Protein AF-A0A178DB53-F1 (afdb_monomer)

Secondary structure (DSSP, 8-state):
---GGGS--TTTTPEEEEEEEEEE---BSSTT-S-B--EEEEEEEEPPPHHHHHTT--S-EEEEEEEEETTTEEEEEEEEE-----S-EEEEEEEE---TTS-EEHHHHHHHHHHTTTT-EE--TT-STTHHHHHHHHHTTS--

Mean predicted aligned error: 8.33 Å

Radius of gyration: 15.75 Å; Cα contacts (8 Å, |Δi|>4): 254; chains: 1; bounding box: 42×30×44 Å

pLDDT: mean 76.21, std 12.87, range [36.12, 92.81]

Foldseek 3Di:
DDAPLLPDDPQQQFWFFKWKKFWFFPDAPDPPDPHTPTFIKIWRFTDDDPVCVVVVHTQWTFIWGWADDPDWWTATDTDIDGDDDDPRTPDMDMFGDQALVGTDGNNNVSVQCVVVVVRGGTDDPVGTNPPVVVSRVVRSPPND

Solvent-accessible surface area (backbone atoms only — not comparable to full-atom values): 8216 Å² total; per-residue (Å²): 131,90,53,78,59,75,52,91,55,95,60,31,80,40,46,27,44,30,39,34,41,34,36,32,60,67,46,47,76,44,95,92,47,96,53,58,54,64,44,47,37,37,32,36,29,28,46,50,46,84,66,29,55,77,71,76,40,55,67,21,25,44,34,43,37,70,44,76,51,73,86,41,37,34,47,53,41,66,46,80,41,78,66,72,88,70,84,66,47,75,45,71,50,79,39,63,35,45,43,84,85,69,62,27,30,44,39,58,54,52,50,50,38,56,76,69,45,62,56,71,45,64,53,50,97,85,63,50,72,55,66,65,55,56,5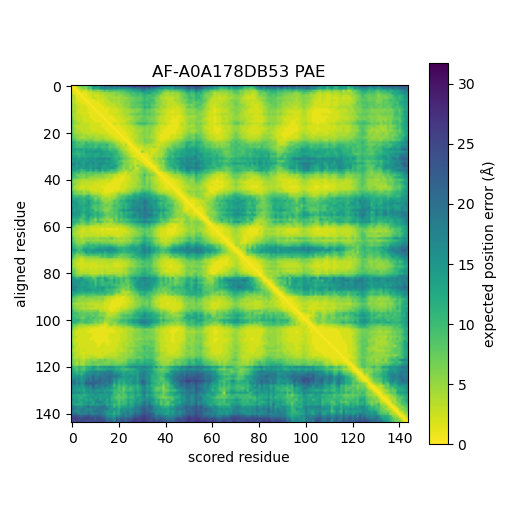5,60,56,47,52,57,64,72,63,121

InterPro domains:
  IPR056672 Domain of unknown function DUF7770 [PF24968] (19-136)

Organism: NCBI:txid856822

Sequence (144 aa):
MDLPAFKPASYDSWIVGTVRVVVHNLGPVKPGAHISYNHWTVSLLVAPTAQDAKEQRFSGSVRLDLRPEGPKNGTLHVDWFGYLLSQNAAKHFDFTAVNSDGQMTVRAVKDLLHAKKRHQYTMTINGGCQWWVYVLHYVSQTQA

Structure (mmCIF, N/CA/C/O backbone):
data_AF-A0A178DB53-F1
#
_entry.id   AF-A0A178DB53-F1
#
loop_
_atom_site.group_PDB
_atom_site.id
_atom_site.type_symbol
_atom_site.label_atom_id
_atom_site.label_alt_id
_atom_site.label_comp_id
_atom_site.label_asym_id
_atom_site.label_entity_id
_atom_site.label_seq_id
_atom_site.pdbx_PDB_ins_code
_atom_site.Cartn_x
_atom_site.Cartn_y
_atom_site.Cartn_z
_atom_site.occupancy
_atom_site.B_iso_or_equiv
_atom_site.auth_seq_id
_atom_site.auth_comp_id
_atom_site.auth_asym_id
_atom_site.auth_atom_id
_atom_site.pdbx_PDB_model_num
ATOM 1 N N . MET A 1 1 ? 18.663 -3.689 10.309 1.00 52.50 1 MET A N 1
ATOM 2 C CA . MET A 1 1 ? 18.734 -2.281 9.872 1.00 52.50 1 MET A CA 1
ATOM 3 C C . MET A 1 1 ? 17.305 -1.767 9.906 1.00 52.50 1 MET A C 1
ATOM 5 O O . MET A 1 1 ? 16.474 -2.345 9.215 1.00 52.50 1 MET A O 1
ATOM 9 N N . ASP A 1 2 ? 16.997 -0.798 10.768 1.00 69.75 2 ASP A N 1
ATOM 10 C CA . ASP A 1 2 ? 15.627 -0.297 10.943 1.00 69.75 2 ASP A CA 1
ATOM 11 C C . ASP A 1 2 ? 15.225 0.565 9.748 1.00 69.75 2 ASP A C 1
ATOM 13 O O . ASP A 1 2 ? 15.655 1.714 9.616 1.00 69.75 2 ASP A O 1
ATOM 17 N N . LEU A 1 3 ? 14.413 0.006 8.851 1.00 79.00 3 LEU A N 1
ATOM 18 C CA . LEU A 1 3 ? 13.934 0.737 7.683 1.00 79.00 3 LEU A CA 1
ATOM 19 C C . LEU A 1 3 ? 12.911 1.798 8.121 1.00 79.00 3 LEU A C 1
ATOM 21 O O . LEU A 1 3 ? 12.002 1.472 8.892 1.00 79.00 3 LEU A O 1
ATOM 25 N N . PRO A 1 4 ? 12.991 3.040 7.602 1.00 84.19 4 PRO A N 1
ATOM 26 C CA . PRO A 1 4 ? 12.060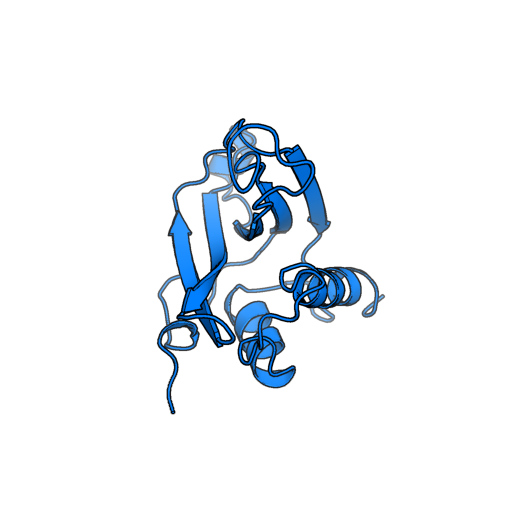 4.114 7.951 1.00 84.19 4 PRO A CA 1
ATOM 27 C C . PRO A 1 4 ? 10.581 3.718 7.835 1.00 84.19 4 PRO A C 1
ATOM 29 O O . PRO A 1 4 ? 9.791 4.071 8.704 1.00 84.19 4 PRO A O 1
ATOM 32 N N . ALA A 1 5 ? 10.232 2.912 6.826 1.00 84.44 5 ALA A N 1
ATOM 33 C CA . ALA A 1 5 ? 8.878 2.414 6.583 1.00 84.44 5 ALA A CA 1
ATOM 34 C C . ALA A 1 5 ? 8.255 1.615 7.737 1.00 84.44 5 ALA A C 1
ATOM 36 O O . ALA A 1 5 ? 7.032 1.553 7.830 1.00 84.44 5 ALA A O 1
ATOM 37 N N . PHE A 1 6 ? 9.064 0.998 8.603 1.00 87.56 6 PHE A N 1
ATOM 38 C CA . PHE A 1 6 ? 8.580 0.170 9.715 1.00 87.56 6 PHE A CA 1
ATOM 39 C C . PHE A 1 6 ? 8.708 0.848 11.076 1.00 87.56 6 PHE A C 1
ATOM 41 O O . PHE A 1 6 ? 8.322 0.260 12.085 1.00 87.56 6 PHE A O 1
ATOM 48 N N . LYS A 1 7 ? 9.191 2.095 11.124 1.00 90.69 7 LYS A N 1
ATOM 49 C CA . LYS A 1 7 ? 9.178 2.868 12.366 1.00 90.69 7 LYS A CA 1
ATOM 50 C C . LYS A 1 7 ? 7.729 3.123 12.815 1.00 90.69 7 LYS A C 1
ATOM 52 O O . LYS A 1 7 ? 6.837 3.199 11.957 1.00 90.69 7 LYS A O 1
ATOM 57 N N . PRO A 1 8 ? 7.480 3.236 14.133 1.00 92.69 8 PRO A N 1
ATOM 58 C CA . PRO A 1 8 ? 6.169 3.608 14.647 1.00 92.69 8 PRO A CA 1
ATOM 59 C C . PRO A 1 8 ? 5.684 4.928 14.042 1.00 92.69 8 PRO A C 1
ATOM 61 O O . PRO A 1 8 ? 6.450 5.889 13.956 1.00 92.69 8 PRO A O 1
ATOM 64 N N . ALA A 1 9 ? 4.419 4.973 13.640 1.00 90.88 9 ALA A N 1
ATOM 65 C CA . ALA A 1 9 ? 3.771 6.159 13.089 1.00 90.88 9 ALA A CA 1
ATOM 66 C C . ALA A 1 9 ? 2.396 6.385 13.733 1.00 90.88 9 ALA A C 1
ATOM 68 O O . ALA A 1 9 ? 1.758 5.445 14.202 1.00 90.88 9 ALA A O 1
ATOM 69 N N . SER A 1 10 ? 1.905 7.627 13.726 1.00 92.50 10 SER A N 1
ATOM 70 C CA . SER A 1 10 ? 0.612 7.989 14.336 1.00 92.50 10 SER A CA 1
ATOM 71 C C . SER A 1 10 ? -0.592 7.271 13.714 1.00 92.50 10 SER A C 1
ATOM 73 O O . SER A 1 10 ? -1.619 7.125 14.371 1.00 92.50 10 SER A O 1
ATOM 75 N N . TYR A 1 11 ? -0.460 6.804 12.471 1.00 91.25 11 TYR A N 1
ATOM 76 C CA . TYR A 1 11 ? -1.496 6.080 11.736 1.00 91.25 11 TYR A CA 1
ATOM 77 C C . TYR A 1 11 ? -1.456 4.556 11.930 1.00 91.25 11 TYR A C 1
ATOM 79 O O . TYR A 1 11 ? -2.280 3.850 11.359 1.00 91.25 11 TYR A O 1
ATOM 87 N N . ASP A 1 12 ? -0.505 4.017 12.699 1.00 92.62 12 ASP A N 1
ATOM 88 C CA . ASP A 1 12 ? -0.305 2.566 12.822 1.00 92.62 12 ASP A CA 1
ATOM 89 C C . ASP A 1 12 ? -1.515 1.842 13.440 1.00 92.62 12 ASP A C 1
ATOM 91 O O . ASP A 1 12 ? -1.823 0.714 13.055 1.00 92.62 12 ASP A O 1
ATOM 95 N N . SER A 1 13 ? -2.229 2.493 14.360 1.00 92.44 13 SER A N 1
ATOM 96 C CA . SER A 1 13 ? -3.431 1.948 15.004 1.00 92.44 13 SER A CA 1
ATOM 97 C C . SER A 1 13 ? -4.713 2.146 14.193 1.00 92.44 13 SER A C 1
ATOM 99 O O . SER A 1 13 ? -5.771 1.674 14.606 1.00 92.44 13 SER A O 1
ATOM 101 N N . TRP A 1 14 ? -4.656 2.847 13.060 1.00 92.12 14 TRP A N 1
ATOM 102 C CA . TRP A 1 14 ? -5.852 3.136 12.279 1.00 92.12 14 TRP A CA 1
ATOM 103 C C . TRP A 1 14 ? -6.379 1.877 11.602 1.00 92.12 14 TRP A C 1
ATOM 105 O O . TRP A 1 14 ? -5.615 1.090 11.034 1.00 92.12 14 TRP A O 1
ATOM 115 N N . ILE A 1 15 ? -7.700 1.714 11.648 1.00 91.62 15 ILE A N 1
ATOM 116 C CA . ILE A 1 15 ? -8.395 0.599 11.013 1.00 91.62 15 ILE A CA 1
ATOM 117 C C . ILE A 1 15 ? -8.425 0.844 9.506 1.00 91.62 15 ILE A C 1
ATOM 119 O O . ILE A 1 15 ? -8.842 1.903 9.036 1.00 91.62 15 ILE A O 1
ATOM 123 N N . VAL A 1 16 ? -7.989 -0.150 8.746 1.00 90.69 16 VAL A N 1
ATOM 124 C CA . VAL A 1 16 ? -8.069 -0.175 7.290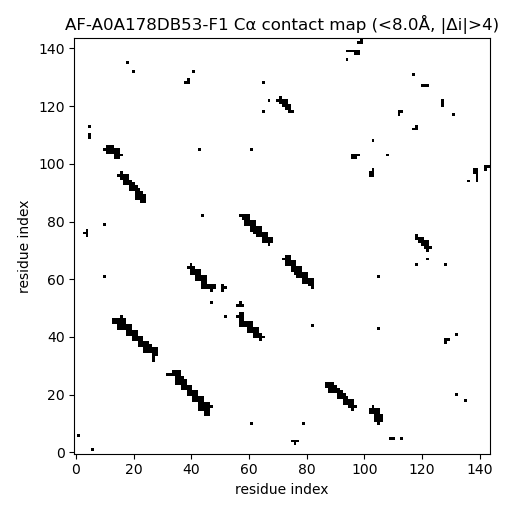 1.00 90.69 16 VAL A CA 1
ATOM 125 C C . VAL A 1 16 ? -9.400 -0.818 6.929 1.00 90.69 16 VAL A C 1
ATOM 127 O O . VAL A 1 16 ? -9.655 -1.949 7.320 1.00 90.69 16 VAL A O 1
ATOM 130 N N . GLY A 1 17 ? -10.255 -0.107 6.194 1.00 88.88 17 GLY A N 1
ATOM 131 C CA . GLY A 1 17 ? -11.503 -0.673 5.671 1.00 88.88 17 GLY A CA 1
ATOM 132 C C . GLY A 1 17 ? -11.311 -1.324 4.301 1.00 88.88 17 GLY A C 1
ATOM 133 O O . GLY A 1 17 ? -11.914 -2.351 3.985 1.00 88.88 17 GLY A O 1
ATOM 134 N N . THR A 1 18 ? -10.433 -0.749 3.478 1.00 89.12 18 THR A N 1
ATOM 135 C CA . THR A 1 18 ? -10.197 -1.216 2.109 1.00 89.12 18 THR A CA 1
ATOM 136 C C . THR A 1 18 ? -8.718 -1.149 1.767 1.00 89.12 18 THR A C 1
ATOM 138 O O . THR A 1 18 ? -8.060 -0.135 1.984 1.00 89.12 18 THR A O 1
ATOM 141 N N . VAL A 1 19 ? -8.194 -2.220 1.182 1.00 90.00 19 VAL A N 1
ATOM 142 C CA . VAL A 1 19 ? -6.906 -2.212 0.491 1.00 90.00 19 VAL A CA 1
ATOM 143 C C . VAL A 1 19 ? -7.183 -1.953 -0.982 1.00 90.00 19 VAL A C 1
ATOM 145 O O . VAL A 1 19 ? -7.760 -2.794 -1.667 1.00 90.00 19 VAL A O 1
ATOM 148 N N . ARG A 1 20 ? -6.758 -0.793 -1.476 1.00 88.56 20 ARG A N 1
ATOM 149 C CA . ARG A 1 20 ? -6.850 -0.417 -2.885 1.00 88.56 20 ARG A CA 1
ATOM 150 C C . ARG A 1 20 ? -5.498 -0.578 -3.555 1.00 88.56 20 ARG A C 1
ATOM 152 O O . ARG A 1 20 ? -4.519 0.042 -3.155 1.00 88.56 20 ARG A O 1
ATOM 159 N N . VAL A 1 21 ? -5.441 -1.360 -4.617 1.00 87.31 21 VAL A N 1
ATOM 160 C CA . VAL A 1 21 ? -4.261 -1.482 -5.474 1.00 87.31 21 VAL A CA 1
ATOM 161 C C . VAL A 1 21 ? -4.498 -0.647 -6.718 1.00 87.31 21 VAL A C 1
ATOM 163 O O . VAL A 1 21 ? -5.497 -0.838 -7.405 1.00 87.31 21 VAL A O 1
ATOM 166 N N . VAL A 1 22 ? -3.584 0.271 -7.016 1.00 84.25 22 VAL A N 1
ATOM 167 C CA . VAL A 1 22 ? -3.686 1.183 -8.160 1.00 84.25 22 VAL A CA 1
ATOM 168 C C . VAL A 1 22 ? -2.553 0.904 -9.132 1.00 84.25 22 VAL A C 1
ATOM 170 O O . VAL A 1 22 ? -1.390 0.885 -8.732 1.00 84.25 22 VAL A O 1
ATOM 173 N N . VAL A 1 23 ? -2.899 0.721 -10.405 1.00 83.88 23 VAL A N 1
ATOM 174 C CA . VAL A 1 23 ? -1.953 0.663 -11.521 1.00 83.88 23 VAL A CA 1
ATOM 175 C C . VAL A 1 23 ? -1.915 2.040 -12.168 1.00 83.88 23 VAL A C 1
ATOM 177 O O . VAL A 1 23 ? -2.873 2.453 -12.823 1.00 83.88 23 VAL A O 1
ATOM 180 N N . HIS A 1 24 ? -0.819 2.761 -11.981 1.00 81.06 24 HIS A N 1
ATOM 181 C CA . HIS A 1 24 ? -0.573 4.058 -12.602 1.00 81.06 24 HIS A CA 1
ATOM 182 C C . HIS A 1 24 ? -0.033 3.862 -14.011 1.00 81.06 24 HIS A C 1
ATOM 184 O O . HIS A 1 24 ? 0.904 3.087 -14.220 1.00 81.06 24 HIS A O 1
ATOM 190 N N . ASN A 1 25 ? -0.599 4.595 -14.968 1.00 78.88 25 ASN A N 1
ATOM 191 C CA . ASN A 1 25 ? -0.028 4.693 -16.303 1.00 78.88 25 ASN A CA 1
ATOM 192 C C . ASN A 1 25 ? 0.938 5.878 -16.335 1.00 78.88 25 ASN A C 1
ATOM 194 O O . ASN A 1 25 ? 0.501 7.026 -16.347 1.00 78.88 25 ASN A O 1
ATOM 198 N N . LEU A 1 26 ? 2.242 5.605 -16.348 1.00 77.81 26 LEU A N 1
ATOM 199 C CA . LEU A 1 26 ? 3.265 6.651 -16.477 1.00 77.81 26 LEU A CA 1
ATOM 200 C C . LEU A 1 26 ? 3.688 6.886 -17.936 1.00 77.81 26 LEU A C 1
ATOM 202 O O . LEU A 1 26 ? 4.626 7.635 -18.195 1.00 77.81 26 LEU A O 1
ATOM 206 N N . GLY A 1 27 ? 3.000 6.257 -18.892 1.00 75.19 27 GLY A N 1
ATOM 207 C CA . GLY A 1 27 ? 3.324 6.350 -20.309 1.00 75.19 27 GLY A CA 1
ATOM 208 C C . GLY A 1 27 ? 4.495 5.452 -20.736 1.00 75.19 27 GLY A C 1
ATOM 209 O O . GLY A 1 27 ? 5.016 4.655 -19.944 1.00 75.19 27 GLY A O 1
ATOM 210 N N . PRO A 1 28 ? 4.877 5.520 -22.024 1.00 74.56 28 PRO A N 1
ATOM 211 C CA . PRO A 1 28 ? 5.910 4.667 -22.597 1.00 74.56 28 PRO A CA 1
ATOM 212 C C . PRO A 1 28 ? 7.295 5.037 -22.058 1.00 74.56 28 PRO A C 1
ATOM 214 O O . PRO A 1 28 ? 7.569 6.201 -21.772 1.00 74.56 28 PRO A O 1
ATOM 217 N N . VAL A 1 29 ? 8.203 4.057 -21.969 1.00 74.06 29 VAL A N 1
ATOM 218 C CA . VAL A 1 29 ? 9.536 4.294 -21.378 1.00 74.06 29 VAL A CA 1
ATOM 219 C C . VAL A 1 29 ? 10.389 5.310 -22.142 1.00 74.06 29 VAL A C 1
ATOM 221 O O . VAL A 1 29 ? 11.329 5.889 -21.602 1.00 74.06 29 VAL A O 1
ATOM 224 N N . LYS A 1 30 ? 10.065 5.485 -23.423 1.00 77.69 30 LYS A N 1
ATOM 225 C CA . LYS A 1 30 ? 10.569 6.496 -24.349 1.00 77.69 30 LYS A CA 1
ATOM 226 C C . LYS A 1 30 ? 9.505 6.722 -25.432 1.00 77.69 30 LYS A C 1
ATOM 228 O O . LYS A 1 30 ? 8.687 5.821 -25.649 1.00 77.69 30 LYS A O 1
ATOM 233 N N . PRO A 1 31 ? 9.512 7.858 -26.147 1.00 81.50 31 PRO A N 1
ATOM 234 C CA . PRO A 1 31 ? 8.580 8.088 -27.249 1.00 81.50 31 PRO A CA 1
A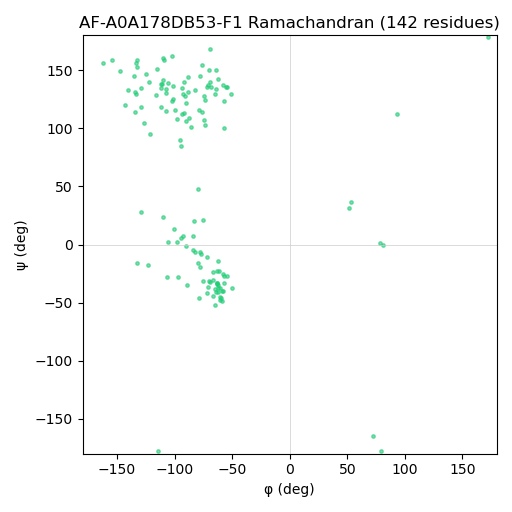TOM 235 C C . PRO A 1 31 ? 8.580 6.925 -28.257 1.00 81.50 31 PRO A C 1
ATOM 237 O O . PRO A 1 31 ? 9.640 6.475 -28.691 1.00 81.50 31 PRO A O 1
ATOM 240 N N . GLY A 1 32 ? 7.391 6.409 -28.588 1.00 79.69 32 GLY A N 1
ATOM 241 C CA . GLY A 1 32 ? 7.200 5.310 -29.546 1.00 79.69 32 GLY A CA 1
ATOM 242 C C . GLY A 1 32 ? 7.485 3.892 -29.028 1.00 79.69 32 GLY A C 1
ATOM 243 O O . GLY A 1 32 ? 7.357 2.942 -29.794 1.00 79.69 32 GLY A O 1
ATOM 244 N N . ALA A 1 33 ? 7.863 3.703 -27.758 1.00 75.00 33 ALA A N 1
ATOM 245 C CA . ALA A 1 33 ? 8.067 2.363 -27.206 1.00 75.00 33 ALA A CA 1
ATOM 246 C C . ALA A 1 33 ? 6.749 1.654 -26.847 1.00 75.00 33 ALA A C 1
ATOM 248 O O . ALA A 1 33 ? 5.822 2.269 -26.328 1.00 75.00 33 ALA A O 1
ATOM 249 N N . HIS A 1 34 ? 6.713 0.331 -27.041 1.00 64.75 34 HIS A N 1
ATOM 250 C CA . HIS A 1 34 ? 5.586 -0.534 -26.654 1.00 64.75 34 HIS A CA 1
ATOM 251 C C . HIS A 1 34 ? 5.597 -0.953 -25.173 1.00 64.75 34 HIS A C 1
ATOM 253 O O . HIS A 1 34 ? 4.656 -1.583 -24.701 1.00 64.75 34 HIS A O 1
ATOM 259 N N . ILE A 1 35 ? 6.664 -0.622 -24.443 1.00 62.38 35 ILE A N 1
ATOM 260 C CA . ILE A 1 35 ? 6.810 -0.881 -23.008 1.00 62.38 35 ILE A CA 1
ATOM 261 C C . ILE A 1 35 ? 6.535 0.409 -22.227 1.00 62.38 35 ILE A C 1
ATOM 263 O O . ILE A 1 35 ? 7.009 1.478 -22.619 1.00 62.38 35 ILE A O 1
ATOM 267 N N . SER A 1 36 ? 5.776 0.317 -21.132 1.00 65.19 36 SER A N 1
ATOM 268 C CA . SER A 1 36 ? 5.416 1.455 -20.277 1.00 65.19 36 SER A CA 1
ATOM 269 C C . SER A 1 36 ? 6.009 1.336 -18.875 1.00 65.19 36 SER A C 1
ATOM 271 O O . SER A 1 36 ? 6.198 0.235 -18.355 1.00 65.19 36 SER A O 1
ATOM 273 N N . TYR A 1 37 ? 6.264 2.480 -18.235 1.00 72.19 37 TYR A N 1
ATOM 274 C CA . TYR A 1 37 ? 6.674 2.547 -16.828 1.00 72.19 37 TYR A CA 1
ATOM 275 C C . TYR A 1 37 ? 5.469 2.390 -15.892 1.00 72.19 37 TYR A C 1
ATOM 277 O O . TYR A 1 37 ? 5.283 3.187 -14.978 1.00 72.19 37 TYR A O 1
ATOM 285 N N . ASN A 1 38 ? 4.604 1.399 -16.119 1.00 74.12 38 ASN A N 1
ATOM 286 C CA . ASN A 1 38 ? 3.465 1.203 -15.225 1.00 74.12 38 ASN A CA 1
ATOM 287 C C . ASN A 1 38 ? 3.969 1.012 -13.791 1.00 74.12 38 ASN A C 1
ATOM 289 O O . ASN A 1 38 ? 4.770 0.117 -13.511 1.00 74.12 38 ASN A O 1
ATOM 293 N N . HIS A 1 39 ? 3.485 1.856 -12.887 1.00 78.62 39 HIS A N 1
ATOM 294 C CA . HIS A 1 39 ? 3.859 1.828 -11.481 1.00 78.62 39 HIS A CA 1
ATOM 295 C C . HIS A 1 39 ? 2.662 1.392 -10.663 1.00 78.62 39 HIS A C 1
ATOM 297 O O . HIS A 1 39 ? 1.542 1.807 -10.939 1.00 78.62 39 HIS A O 1
ATOM 303 N N . TRP A 1 40 ? 2.876 0.541 -9.672 1.00 80.56 40 TRP A N 1
ATOM 304 C CA . TRP A 1 40 ? 1.784 0.072 -8.834 1.00 80.56 40 TRP A CA 1
ATOM 305 C C . TRP A 1 40 ? 1.954 0.690 -7.457 1.00 80.56 40 TRP A C 1
ATOM 307 O O . TRP A 1 40 ? 3.069 0.823 -6.962 1.00 80.56 40 TRP A O 1
ATOM 317 N N . THR A 1 41 ? 0.855 1.073 -6.828 1.00 83.88 41 THR A N 1
ATOM 318 C CA . THR A 1 41 ? 0.862 1.491 -5.424 1.00 83.88 41 THR A CA 1
ATOM 319 C C . THR A 1 41 ? -0.263 0.802 -4.689 1.00 83.88 41 THR A C 1
ATOM 321 O O . THR A 1 41 ? -1.312 0.521 -5.271 1.00 83.88 41 THR A O 1
ATOM 324 N N . VAL A 1 42 ? -0.078 0.606 -3.392 1.00 87.75 42 VAL A N 1
ATOM 325 C CA . VAL A 1 42 ? -1.138 0.137 -2.506 1.00 87.75 42 VAL A CA 1
ATOM 326 C C . VAL A 1 42 ? -1.571 1.301 -1.632 1.00 87.75 42 VAL A C 1
ATOM 328 O O . VAL A 1 42 ? -0.744 1.955 -1.011 1.00 87.75 42 VAL A O 1
ATOM 331 N N . SER A 1 43 ? -2.866 1.546 -1.559 1.00 89.81 43 SER A N 1
ATOM 332 C CA . SER A 1 43 ? -3.494 2.508 -0.668 1.00 89.81 43 SER A CA 1
ATOM 333 C C . SER A 1 43 ? -4.316 1.756 0.369 1.00 89.81 43 SER A C 1
ATOM 335 O O . SER A 1 43 ? -5.260 1.048 0.029 1.00 89.81 43 SER A O 1
ATOM 337 N N . LEU A 1 44 ? -3.958 1.907 1.639 1.00 91.31 44 LEU A N 1
ATOM 338 C CA . LEU A 1 44 ? -4.754 1.448 2.769 1.00 91.31 44 LEU A CA 1
ATOM 339 C C . LEU A 1 44 ? -5.766 2.543 3.092 1.00 91.31 44 LEU A C 1
ATOM 341 O O . LEU A 1 44 ? -5.407 3.567 3.678 1.00 91.31 44 LEU A O 1
ATOM 345 N N . LEU A 1 45 ? -7.007 2.355 2.655 1.00 90.88 45 LEU A N 1
ATOM 346 C CA . LEU A 1 45 ? -8.091 3.299 2.883 1.00 90.88 45 LEU A CA 1
ATOM 347 C C . LEU A 1 45 ? -8.593 3.119 4.312 1.00 90.88 45 LEU A C 1
ATOM 349 O O . LEU A 1 45 ? -9.078 2.048 4.692 1.00 90.88 45 LEU A O 1
ATOM 353 N N . VAL A 1 46 ? -8.425 4.170 5.105 1.00 89.94 46 VAL A N 1
ATOM 354 C CA . VAL A 1 46 ? -8.797 4.186 6.518 1.00 89.94 46 VAL A CA 1
ATOM 355 C C . VAL A 1 46 ? -10.316 4.135 6.617 1.00 89.94 46 VAL A C 1
ATOM 357 O O . VAL A 1 46 ? -11.008 4.827 5.864 1.00 89.94 46 VAL A O 1
ATOM 360 N N . ALA A 1 47 ? -10.825 3.293 7.517 1.00 85.06 47 ALA A N 1
ATOM 361 C CA . ALA A 1 47 ? -12.253 3.166 7.756 1.00 85.06 47 ALA A CA 1
ATOM 362 C C . ALA A 1 47 ? -12.861 4.548 8.072 1.00 85.06 47 ALA A C 1
ATOM 364 O O . ALA A 1 47 ? -12.260 5.312 8.831 1.00 85.06 47 ALA A O 1
ATOM 365 N N . PRO A 1 48 ? -14.020 4.886 7.482 1.00 79.00 48 PRO A N 1
ATOM 366 C CA . PRO A 1 48 ? -14.625 6.198 7.654 1.00 79.00 48 PRO A CA 1
ATOM 367 C C . PRO A 1 48 ? -14.999 6.452 9.116 1.00 79.00 48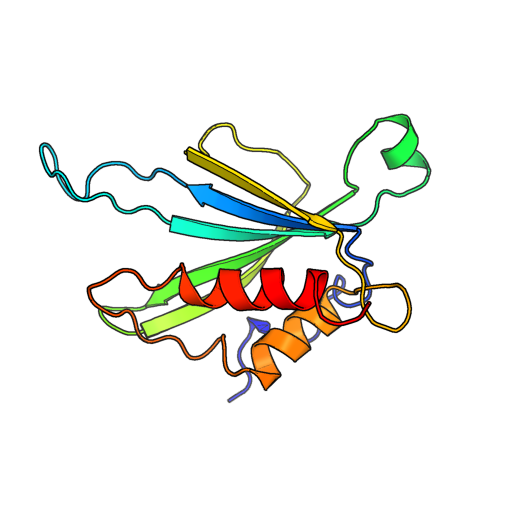 PRO A C 1
ATOM 369 O O . PRO A 1 48 ? -15.505 5.563 9.805 1.00 79.00 48 PRO A O 1
ATOM 372 N N . THR A 1 49 ? -14.823 7.688 9.581 1.00 77.44 49 THR A N 1
ATOM 373 C CA . THR A 1 49 ? -15.467 8.139 10.819 1.00 77.44 49 THR A CA 1
ATOM 374 C C . THR A 1 49 ? -16.982 8.258 10.618 1.00 77.44 49 THR A C 1
ATOM 376 O O . THR A 1 49 ? -17.480 8.267 9.491 1.00 77.44 49 THR A O 1
ATOM 379 N N . ALA A 1 50 ? -17.742 8.420 11.706 1.00 73.56 50 ALA A N 1
ATOM 380 C CA . ALA A 1 50 ? -19.185 8.667 11.621 1.00 73.56 50 ALA A CA 1
ATOM 381 C C . ALA A 1 50 ? -19.540 9.911 10.779 1.00 73.56 50 ALA A C 1
ATOM 383 O O . ALA A 1 50 ? -20.626 9.972 10.206 1.00 73.56 50 ALA A O 1
ATOM 384 N N . GLN A 1 51 ? -18.635 10.893 10.698 1.00 70.19 51 GLN A N 1
ATOM 385 C CA . GLN A 1 51 ? -18.805 12.066 9.845 1.00 70.19 51 GLN A CA 1
ATOM 386 C C . GLN A 1 51 ? -18.485 11.742 8.380 1.00 70.19 51 GLN A C 1
ATOM 388 O O . GLN A 1 51 ? -19.289 12.054 7.506 1.00 70.19 51 GLN A O 1
ATOM 393 N N . ASP A 1 52 ? -17.379 11.044 8.109 1.00 73.06 52 ASP A N 1
ATOM 394 C CA . ASP A 1 52 ? -16.995 10.660 6.742 1.00 73.06 52 ASP A CA 1
ATOM 395 C C . ASP A 1 52 ? -18.019 9.720 6.092 1.00 73.06 52 ASP A C 1
ATOM 397 O O . ASP A 1 52 ? -18.290 9.815 4.894 1.00 73.06 52 ASP A O 1
ATOM 401 N N . ALA A 1 53 ? -18.641 8.848 6.892 1.00 70.69 53 ALA A N 1
ATOM 402 C CA . ALA A 1 53 ? -19.685 7.936 6.442 1.00 70.69 53 ALA A CA 1
ATOM 403 C C . ALA A 1 53 ? -20.923 8.678 5.911 1.00 70.69 53 ALA A C 1
ATOM 405 O O . ALA A 1 53 ? -21.528 8.229 4.937 1.00 70.69 53 ALA A O 1
ATOM 406 N N . LYS A 1 54 ? -21.279 9.833 6.497 1.00 69.81 54 LYS A N 1
ATOM 407 C CA . LYS A 1 54 ? -22.390 10.672 6.009 1.00 69.81 54 LYS A CA 1
ATOM 408 C C . LYS A 1 54 ? -22.098 11.273 4.636 1.00 69.81 54 LYS A C 1
ATOM 410 O O . LYS A 1 54 ? -23.020 11.478 3.856 1.00 69.81 54 LYS A O 1
ATOM 415 N N . GLU A 1 55 ? -20.827 11.531 4.345 1.00 73.56 55 GLU A N 1
ATOM 416 C CA . GLU A 1 55 ? -20.368 12.131 3.088 1.00 73.56 55 GLU A CA 1
ATOM 417 C C . GLU A 1 55 ? -19.862 11.086 2.077 1.00 73.56 55 GLU A C 1
ATOM 419 O O . GLU A 1 55 ? -19.408 11.451 0.995 1.00 73.56 55 GLU A O 1
ATOM 424 N N . GLN A 1 56 ? -19.940 9.791 2.413 1.00 64.50 56 GLN A N 1
ATOM 425 C CA . GLN A 1 56 ? -19.410 8.677 1.616 1.00 64.50 56 GLN A CA 1
ATOM 426 C C . GLN A 1 56 ? -17.921 8.839 1.253 1.00 64.50 56 GLN A C 1
ATOM 428 O O . GLN A 1 56 ? -17.484 8.478 0.157 1.00 64.50 56 GLN A O 1
ATOM 433 N N . ARG A 1 57 ? -17.119 9.390 2.172 1.00 68.88 57 ARG A N 1
ATOM 434 C CA . ARG A 1 57 ? -15.673 9.595 1.985 1.00 68.88 57 ARG A CA 1
ATOM 435 C C . ARG A 1 57 ? -14.875 8.636 2.859 1.00 68.88 57 ARG A C 1
ATOM 437 O O . ARG A 1 57 ? -15.363 8.132 3.861 1.00 68.88 57 ARG A O 1
ATOM 444 N N . PHE A 1 58 ? -13.625 8.401 2.479 1.00 72.56 58 PHE A N 1
ATOM 445 C CA . PHE A 1 58 ? -12.639 7.793 3.372 1.00 72.56 58 PHE A CA 1
ATOM 446 C C . PHE A 1 58 ? -11.939 8.896 4.166 1.00 72.56 58 PHE A C 1
ATOM 448 O O . PHE A 1 58 ? -11.638 9.950 3.603 1.00 72.56 58 PHE A O 1
ATOM 455 N N . SER A 1 59 ? -11.607 8.633 5.431 1.00 77.25 59 SER A N 1
ATOM 456 C CA . SER A 1 59 ? -10.907 9.598 6.296 1.00 77.25 59 SER A CA 1
ATOM 457 C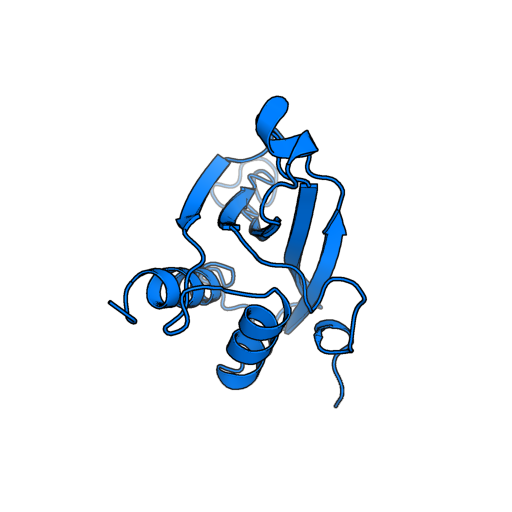 C . SER A 1 59 ? -9.476 9.888 5.825 1.00 77.25 59 SER A C 1
ATOM 459 O O . SER A 1 59 ? -8.899 10.929 6.131 1.00 77.25 59 SER A O 1
ATOM 461 N N . GLY A 1 60 ? -8.876 8.965 5.071 1.00 85.69 60 GLY A N 1
ATOM 462 C CA . GLY A 1 60 ? -7.520 9.098 4.555 1.00 85.69 60 GLY A CA 1
ATOM 463 C C . GLY A 1 60 ? -7.017 7.824 3.886 1.00 85.69 60 GLY A C 1
ATOM 464 O O . GLY A 1 60 ? -7.702 6.801 3.852 1.00 85.69 60 GLY A O 1
ATOM 465 N N . SER A 1 61 ? -5.796 7.892 3.359 1.00 88.75 61 SER A N 1
ATOM 466 C CA . SER A 1 61 ? -5.089 6.743 2.798 1.00 88.75 61 SER A CA 1
ATOM 467 C C . SER A 1 61 ? -3.653 6.710 3.301 1.00 88.75 61 SER A C 1
ATOM 469 O O . SER A 1 61 ? -2.916 7.681 3.144 1.00 88.75 61 SER A O 1
ATOM 471 N N . VAL A 1 62 ? -3.218 5.559 3.807 1.00 90.69 62 VAL A N 1
ATOM 472 C CA . VAL A 1 62 ? -1.789 5.269 3.973 1.00 90.69 62 VAL A CA 1
ATOM 473 C C . VAL A 1 62 ? -1.308 4.570 2.710 1.00 90.69 62 VAL A C 1
ATOM 475 O O . VAL A 1 62 ? -1.754 3.470 2.389 1.00 90.69 62 VAL A O 1
ATOM 478 N N . ARG A 1 63 ? -0.439 5.227 1.944 1.00 90.12 63 ARG A N 1
ATOM 479 C CA . ARG A 1 63 ? 0.102 4.687 0.698 1.00 90.12 63 ARG A CA 1
ATOM 480 C C . ARG A 1 63 ? 1.389 3.928 0.974 1.00 90.12 63 ARG A C 1
ATOM 482 O O . ARG A 1 63 ? 2.327 4.473 1.545 1.00 90.12 63 ARG A O 1
ATOM 489 N N . LEU A 1 64 ? 1.430 2.696 0.496 1.00 88.19 64 LEU A N 1
ATOM 490 C CA . LEU A 1 64 ? 2.610 1.854 0.423 1.00 88.19 64 LEU A CA 1
ATOM 491 C C . LEU A 1 64 ? 3.127 1.927 -1.013 1.00 88.19 64 LEU A C 1
ATOM 493 O O . LEU A 1 64 ? 2.440 1.545 -1.967 1.00 88.19 64 LEU A O 1
ATOM 497 N N . ASP A 1 65 ? 4.324 2.470 -1.162 1.00 84.94 65 ASP A N 1
ATOM 498 C CA . ASP A 1 65 ? 4.901 2.841 -2.446 1.00 84.94 65 ASP A CA 1
ATOM 499 C C . ASP A 1 65 ? 6.344 2.350 -2.515 1.00 84.94 65 ASP A C 1
ATOM 501 O O . ASP A 1 65 ? 7.192 2.805 -1.751 1.00 84.94 65 ASP A O 1
ATOM 505 N N . LEU A 1 66 ? 6.631 1.399 -3.401 1.00 76.75 66 LEU A N 1
ATOM 506 C CA . LEU A 1 66 ? 7.998 0.941 -3.603 1.00 76.75 66 LEU A CA 1
ATOM 507 C C . LEU A 1 66 ? 8.670 1.831 -4.643 1.00 76.75 66 LEU A C 1
ATOM 509 O O . LEU A 1 66 ? 8.366 1.744 -5.832 1.00 76.75 66 LEU A O 1
ATOM 513 N N . ARG A 1 67 ? 9.610 2.661 -4.206 1.00 78.19 67 ARG A N 1
ATOM 514 C CA . ARG A 1 67 ? 10.337 3.551 -5.108 1.00 78.19 67 ARG A CA 1
ATOM 515 C C . ARG A 1 67 ? 11.632 2.881 -5.553 1.00 78.19 67 ARG A C 1
ATOM 517 O O . ARG A 1 67 ? 12.318 2.299 -4.712 1.00 78.19 67 ARG A O 1
ATOM 524 N N . PRO A 1 68 ? 11.965 2.917 -6.853 1.00 70.94 68 PRO A N 1
ATOM 525 C CA . PRO A 1 68 ? 13.220 2.361 -7.332 1.00 70.94 68 PRO A CA 1
ATOM 526 C C . PRO A 1 68 ? 14.403 3.134 -6.740 1.00 70.94 68 PRO A C 1
ATOM 528 O O . PRO A 1 68 ? 14.434 4.362 -6.767 1.00 70.94 68 PRO A O 1
ATOM 531 N N . GLU A 1 69 ? 15.394 2.399 -6.247 1.00 68.50 69 GLU A N 1
ATOM 532 C CA . GLU A 1 69 ? 16.698 2.908 -5.834 1.00 68.50 69 GLU A CA 1
ATOM 533 C C . GLU A 1 69 ? 17.772 2.196 -6.663 1.00 68.50 69 GLU A C 1
ATOM 535 O O . GLU A 1 69 ? 18.209 1.079 -6.376 1.00 68.50 69 GLU A O 1
ATOM 540 N N . GLY A 1 70 ? 18.180 2.839 -7.756 1.00 65.69 70 GLY A N 1
ATOM 541 C CA . GLY A 1 70 ? 19.104 2.241 -8.716 1.00 65.69 70 GLY A CA 1
ATOM 542 C C . GLY A 1 70 ? 18.471 1.124 -9.566 1.00 65.69 70 GLY A C 1
ATOM 543 O O . GLY A 1 70 ? 17.251 1.004 -9.648 1.00 65.69 70 GLY A O 1
ATOM 544 N N . PRO A 1 71 ? 19.290 0.307 -10.255 1.00 60.94 71 PRO A N 1
ATOM 545 C CA . PRO A 1 71 ? 18.814 -0.589 -11.316 1.00 60.94 71 PRO A CA 1
ATOM 546 C C . PRO A 1 71 ? 18.141 -1.867 -10.808 1.00 60.94 71 PRO A C 1
ATOM 548 O O . PRO A 1 71 ? 17.460 -2.549 -11.569 1.00 60.94 71 PRO A O 1
ATOM 551 N N . LYS A 1 72 ? 18.392 -2.238 -9.551 1.00 63.50 72 LYS A N 1
ATOM 552 C CA . LYS A 1 72 ? 17.961 -3.519 -8.990 1.00 63.50 72 LYS A CA 1
ATOM 553 C C . LYS A 1 72 ? 17.292 -3.396 -7.639 1.00 63.50 72 LYS A C 1
ATOM 555 O O . LYS A 1 72 ? 16.639 -4.352 -7.268 1.00 63.50 72 LYS A O 1
ATOM 560 N N . ASN A 1 73 ? 17.408 -2.285 -6.923 1.00 66.88 73 ASN A N 1
ATOM 561 C CA . ASN A 1 73 ? 16.855 -2.180 -5.577 1.00 66.88 73 ASN A CA 1
ATOM 562 C C . ASN A 1 73 ? 15.658 -1.233 -5.574 1.00 66.88 73 ASN A C 1
ATOM 564 O O . ASN A 1 73 ? 15.467 -0.430 -6.487 1.00 66.88 73 ASN A O 1
ATOM 568 N N . GLY A 1 74 ? 14.831 -1.348 -4.547 1.00 71.38 74 GLY A N 1
ATOM 569 C CA . GLY A 1 74 ? 13.782 -0.385 -4.270 1.00 71.38 74 GLY A CA 1
ATOM 570 C C . GLY A 1 74 ? 13.559 -0.280 -2.774 1.00 71.38 74 GLY A C 1
ATOM 571 O O . GLY A 1 74 ? 13.741 -1.260 -2.049 1.00 71.38 74 GLY A O 1
ATOM 572 N N . THR A 1 75 ? 13.148 0.900 -2.335 1.00 79.25 75 THR A N 1
ATOM 573 C CA . THR A 1 75 ? 12.819 1.173 -0.939 1.00 79.25 75 THR A CA 1
ATOM 574 C C . THR A 1 75 ? 11.320 1.317 -0.797 1.00 79.25 75 THR A C 1
ATOM 576 O O . THR A 1 75 ? 10.652 1.979 -1.593 1.00 79.25 75 THR A O 1
ATOM 579 N N . LEU A 1 76 ? 10.768 0.661 0.223 1.00 83.56 76 LEU A N 1
ATOM 580 C CA . LEU A 1 76 ? 9.376 0.854 0.595 1.00 83.56 76 LEU A CA 1
ATOM 581 C C . LEU A 1 76 ? 9.240 2.217 1.272 1.00 83.56 76 LEU A C 1
ATOM 583 O O . LEU A 1 76 ? 9.895 2.482 2.276 1.00 83.56 76 LEU A O 1
ATOM 587 N N . HIS A 1 77 ? 8.357 3.048 0.742 1.00 86.19 77 HIS A N 1
ATOM 588 C CA . HIS A 1 77 ? 7.891 4.277 1.360 1.00 86.19 77 HIS A CA 1
ATOM 589 C C . HIS A 1 77 ? 6.473 4.073 1.882 1.00 86.19 77 HIS A C 1
ATOM 591 O O . HIS A 1 77 ? 5.642 3.428 1.237 1.00 86.19 77 HIS A O 1
ATOM 597 N N . VAL A 1 78 ? 6.218 4.615 3.070 1.00 89.56 78 VAL A N 1
ATOM 598 C CA . VAL A 1 78 ? 4.911 4.581 3.723 1.00 89.56 78 VAL A CA 1
ATOM 599 C C . VAL A 1 78 ? 4.554 6.009 4.083 1.00 89.56 78 VAL A C 1
ATOM 601 O O . VAL A 1 78 ? 5.106 6.580 5.022 1.00 89.56 78 VAL A O 1
ATOM 604 N N . ASP A 1 79 ? 3.642 6.576 3.307 1.00 89.75 79 ASP A N 1
ATOM 605 C CA . ASP A 1 79 ? 3.260 7.979 3.398 1.00 89.75 79 ASP A CA 1
ATOM 606 C C . ASP A 1 79 ? 1.755 8.077 3.666 1.00 89.75 79 ASP A C 1
ATOM 608 O O . ASP A 1 79 ? 0.957 7.331 3.093 1.00 89.75 79 ASP A O 1
ATOM 612 N N . TRP A 1 80 ? 1.347 9.004 4.530 1.00 88.69 80 TRP A N 1
ATOM 613 C CA . TRP A 1 80 ? -0.066 9.314 4.739 1.00 88.69 80 TRP A CA 1
ATOM 614 C C . TRP A 1 80 ? -0.510 10.454 3.824 1.00 88.69 80 TRP A C 1
ATOM 616 O O . TRP A 1 80 ? 0.199 11.446 3.662 1.00 88.69 80 TRP A O 1
ATOM 626 N N . PHE A 1 81 ? -1.716 10.326 3.275 1.00 84.06 81 PHE A N 1
ATOM 627 C CA . PHE A 1 81 ? -2.365 11.353 2.473 1.00 84.06 81 PHE A CA 1
ATOM 628 C C . PHE A 1 81 ? -3.835 11.502 2.880 1.00 84.06 81 PHE A C 1
ATOM 630 O O . PHE A 1 81 ? -4.525 10.510 3.145 1.00 84.06 81 PHE A O 1
ATOM 637 N N . GLY A 1 82 ? -4.348 12.736 2.838 1.00 79.25 82 GLY A N 1
ATOM 638 C CA . GLY A 1 82 ? -5.790 12.957 2.717 1.00 79.25 82 GLY A CA 1
ATOM 639 C C . GLY A 1 82 ? -6.293 12.269 1.445 1.00 79.25 82 GLY A C 1
ATOM 640 O O . GLY A 1 82 ? -5.608 12.283 0.419 1.00 79.25 82 GLY A O 1
ATOM 641 N N . TYR A 1 83 ? -7.440 11.594 1.506 1.00 69.31 83 TYR A N 1
ATOM 642 C CA . TYR A 1 83 ? -7.841 10.748 0.387 1.00 69.31 83 TYR A CA 1
ATOM 643 C C . TYR A 1 83 ? -8.380 11.569 -0.793 1.00 69.31 83 TYR A C 1
ATOM 645 O O . TYR A 1 83 ? -9.445 12.182 -0.715 1.00 69.31 83 TYR A O 1
ATOM 653 N N . LEU A 1 84 ? -7.649 11.528 -1.909 1.00 65.44 84 LEU A N 1
ATOM 654 C CA . LEU A 1 84 ? -8.074 12.018 -3.217 1.00 65.44 84 LEU A CA 1
ATOM 655 C C . LEU A 1 84 ? -7.843 10.911 -4.246 1.00 65.44 84 LEU A C 1
ATOM 657 O O . LEU A 1 84 ? -6.709 10.482 -4.470 1.00 65.44 84 LEU A O 1
ATOM 661 N N . LEU A 1 85 ? -8.918 10.443 -4.880 1.00 65.38 85 LEU A N 1
ATOM 662 C CA . LEU A 1 85 ? -8.809 9.498 -5.984 1.00 65.38 85 LEU A CA 1
ATOM 663 C C . LEU A 1 85 ? -8.312 10.244 -7.227 1.00 65.38 85 LEU A C 1
ATOM 665 O O . LEU A 1 85 ? -9.045 11.026 -7.827 1.00 65.38 85 LEU A O 1
ATOM 669 N N . SER A 1 86 ? -7.056 10.011 -7.602 1.00 62.53 86 SER A N 1
ATOM 670 C CA . SER A 1 86 ? -6.509 10.530 -8.857 1.00 62.53 86 SER A CA 1
ATOM 671 C C . SER A 1 86 ? -7.142 9.819 -10.056 1.00 62.53 86 SER A C 1
ATOM 673 O O . SER A 1 86 ? -7.308 8.599 -10.040 1.00 62.53 86 SER A O 1
ATOM 675 N N . GLN A 1 87 ? -7.449 10.571 -11.115 1.00 65.94 87 GLN A N 1
ATOM 676 C CA . GLN A 1 87 ? -7.961 10.028 -12.380 1.00 65.94 87 GLN A CA 1
ATOM 677 C C . GLN A 1 87 ? -6.861 9.399 -13.257 1.00 65.94 87 GLN A C 1
ATOM 679 O O . GLN A 1 87 ? -7.167 8.751 -14.250 1.00 65.94 87 GLN A O 1
ATOM 684 N N . ASN A 1 88 ? -5.583 9.519 -12.874 1.00 65.50 88 ASN A N 1
ATOM 685 C CA . ASN A 1 88 ? -4.439 9.033 -13.663 1.00 65.50 88 ASN A CA 1
ATOM 686 C C . ASN A 1 88 ? -4.128 7.531 -13.471 1.00 65.50 88 ASN A C 1
ATOM 688 O O . ASN A 1 88 ? -3.019 7.069 -13.750 1.00 65.50 88 ASN A O 1
ATOM 692 N N . ALA A 1 89 ? -5.095 6.752 -12.986 1.00 71.75 89 ALA A N 1
ATOM 693 C CA . ALA A 1 89 ? -4.961 5.308 -12.852 1.00 71.75 89 ALA A CA 1
ATOM 694 C C . ALA A 1 89 ? -5.396 4.607 -14.147 1.00 71.75 89 ALA A C 1
ATOM 696 O O . ALA A 1 89 ? -6.492 4.845 -14.645 1.00 71.75 89 ALA A O 1
ATOM 697 N N . ALA A 1 90 ? -4.583 3.675 -14.649 1.00 75.12 90 ALA A N 1
ATOM 698 C CA . ALA A 1 90 ? -5.018 2.745 -15.692 1.00 75.12 90 ALA A CA 1
ATOM 699 C C . ALA A 1 90 ? -6.144 1.839 -15.180 1.00 75.12 90 ALA A C 1
ATOM 701 O O . ALA A 1 90 ? -7.085 1.523 -15.904 1.00 75.12 90 ALA A O 1
ATOM 702 N N . LYS A 1 91 ? -6.014 1.386 -13.927 1.00 81.69 91 LYS A N 1
ATOM 703 C CA . LYS A 1 91 ? -6.984 0.530 -13.242 1.00 81.69 91 LYS A CA 1
ATOM 704 C C . LYS A 1 91 ? -6.751 0.567 -11.734 1.00 81.69 91 LYS A C 1
ATOM 706 O O . LYS A 1 91 ? -5.632 0.815 -11.284 1.00 81.69 91 LYS A O 1
ATOM 711 N N . HIS A 1 92 ? -7.789 0.272 -10.962 1.00 86.12 92 HIS A N 1
ATOM 712 C CA . HIS A 1 92 ? -7.657 -0.044 -9.546 1.00 86.12 92 HIS A CA 1
ATOM 713 C C . HIS A 1 92 ? -8.450 -1.303 -9.189 1.00 86.12 92 HIS A C 1
ATOM 715 O O . HIS A 1 92 ? -9.364 -1.698 -9.915 1.00 86.12 92 HIS A O 1
ATOM 721 N N . PHE A 1 93 ? -8.064 -1.929 -8.084 1.00 86.25 93 PHE A N 1
ATOM 722 C CA . PHE A 1 93 ? -8.701 -3.108 -7.514 1.00 86.25 93 PHE A CA 1
ATOM 723 C C . PHE A 1 93 ? -8.855 -2.895 -6.016 1.00 86.25 93 PHE A C 1
ATOM 725 O O . PHE A 1 93 ? -7.881 -2.534 -5.355 1.00 86.25 93 PHE A O 1
ATOM 732 N N . ASP A 1 94 ? -10.051 -3.141 -5.500 1.00 88.25 94 ASP A N 1
ATOM 733 C CA . ASP A 1 94 ? -10.360 -2.972 -4.086 1.00 88.25 94 ASP A CA 1
ATOM 734 C C . ASP A 1 94 ? -10.599 -4.318 -3.421 1.00 88.25 94 ASP A C 1
ATOM 736 O O . ASP A 1 94 ? -11.275 -5.189 -3.970 1.00 88.25 94 ASP A O 1
ATOM 740 N N . PHE A 1 95 ? -10.062 -4.454 -2.214 1.00 86.25 95 PHE A N 1
ATOM 741 C CA . PHE A 1 95 ? -10.237 -5.618 -1.361 1.00 86.25 95 PHE A CA 1
ATOM 742 C C . PHE A 1 95 ? -10.674 -5.160 0.025 1.00 86.25 95 PHE A C 1
ATOM 744 O O . PHE A 1 95 ? -10.094 -4.228 0.589 1.00 86.25 95 PHE A O 1
ATOM 751 N N . THR A 1 96 ? -11.675 -5.823 0.593 1.00 87.44 96 THR A N 1
ATOM 752 C CA . THR A 1 96 ? -12.061 -5.595 1.987 1.00 87.44 96 THR A CA 1
ATOM 753 C C . THR A 1 96 ? -10.919 -6.021 2.904 1.00 87.44 96 THR A C 1
ATOM 755 O O . THR A 1 96 ? -10.365 -7.111 2.764 1.00 87.44 96 THR A O 1
ATOM 758 N N . ALA A 1 97 ? -10.541 -5.140 3.826 1.00 85.00 97 ALA A N 1
ATOM 759 C CA . ALA A 1 97 ? -9.406 -5.352 4.710 1.00 85.00 97 ALA A CA 1
ATOM 760 C C . ALA A 1 97 ? -9.873 -5.939 6.049 1.00 85.00 97 ALA A C 1
ATOM 762 O O . ALA A 1 97 ? -10.175 -5.213 6.991 1.00 85.00 97 ALA A O 1
ATOM 763 N N . VAL A 1 98 ? -9.930 -7.265 6.132 1.00 80.25 98 VAL A N 1
ATOM 764 C CA . VAL A 1 98 ? -10.270 -8.003 7.358 1.00 80.25 98 VAL A CA 1
ATOM 765 C C . VAL A 1 98 ? -9.163 -8.999 7.694 1.00 80.25 98 VAL A C 1
ATOM 767 O O . VAL A 1 98 ? -8.498 -9.516 6.797 1.00 80.25 98 VAL A O 1
ATOM 770 N N . ASN A 1 99 ? -8.933 -9.231 8.984 1.00 75.81 99 ASN A N 1
ATOM 771 C CA . ASN A 1 99 ? -8.108 -10.328 9.499 1.00 75.81 99 ASN A CA 1
ATOM 772 C C . ASN A 1 99 ? -8.994 -11.306 10.300 1.00 75.81 99 ASN A C 1
ATOM 774 O O . ASN A 1 99 ? -10.201 -11.092 10.412 1.00 75.81 99 ASN A O 1
ATOM 778 N N . SER A 1 100 ? -8.390 -12.340 10.890 1.00 73.62 100 SER A N 1
ATOM 779 C CA . SER A 1 100 ? -9.059 -13.328 11.751 1.00 73.62 100 SER A CA 1
ATOM 780 C C . SER A 1 100 ? -9.843 -12.725 12.920 1.00 73.62 100 SER A C 1
ATOM 782 O O . SER A 1 100 ? -10.823 -13.314 13.362 1.00 73.62 100 SER A O 1
ATOM 784 N N . ASP A 1 101 ? -9.437 -11.546 13.392 1.00 77.31 101 ASP A N 1
ATOM 785 C CA . ASP A 1 101 ? -10.049 -10.848 14.528 1.00 77.31 101 ASP A CA 1
ATOM 786 C C . ASP A 1 101 ? -11.118 -9.831 14.074 1.00 77.31 101 ASP A C 1
ATOM 788 O O . ASP A 1 101 ? -11.656 -9.065 14.873 1.00 77.31 101 ASP A O 1
ATOM 792 N N . GLY A 1 102 ? -11.424 -9.800 12.772 1.00 80.56 102 GLY A N 1
ATOM 793 C CA . GLY A 1 102 ? -12.432 -8.938 12.159 1.00 80.56 102 GLY A CA 1
ATOM 794 C C . GLY A 1 102 ? -11.980 -7.502 11.874 1.00 80.56 102 GLY A C 1
ATOM 795 O O . GLY A 1 102 ? -12.768 -6.730 11.328 1.00 80.56 102 GLY A O 1
ATOM 796 N N . GLN A 1 103 ? -10.739 -7.117 12.198 1.00 85.19 103 GLN A N 1
ATOM 797 C CA . GLN A 1 103 ? -10.222 -5.759 11.985 1.00 85.19 103 GLN A CA 1
ATOM 798 C C . GLN A 1 103 ? -8.748 -5.744 11.567 1.00 85.19 103 GLN A C 1
ATOM 800 O O . GLN A 1 103 ? -7.859 -6.127 12.323 1.00 85.19 103 GLN A O 1
ATOM 805 N N . MET A 1 104 ? -8.465 -5.199 10.384 1.00 90.44 104 MET A N 1
ATOM 806 C CA . MET A 1 104 ? -7.096 -4.966 9.925 1.00 90.44 104 MET A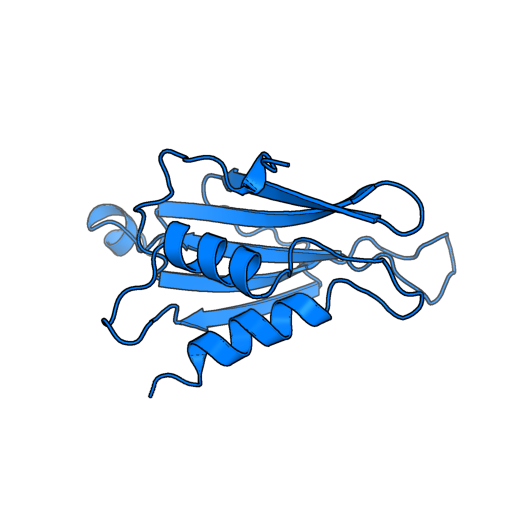 CA 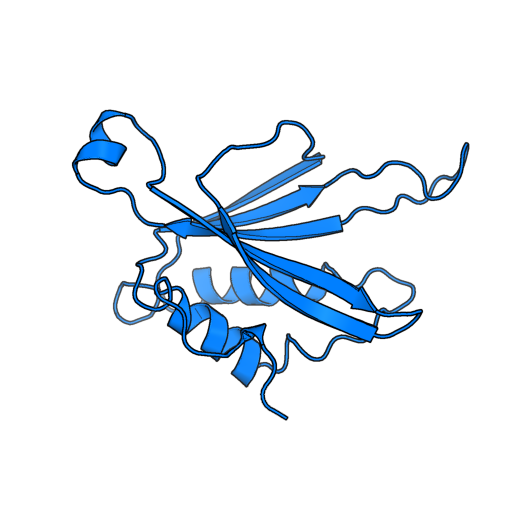1
ATOM 807 C C . MET A 1 104 ? -6.637 -3.550 10.296 1.00 90.44 104 MET A C 1
ATOM 809 O O . MET A 1 104 ? -7.314 -2.577 9.973 1.00 90.44 104 MET A O 1
ATOM 813 N N . THR A 1 105 ? -5.464 -3.406 10.915 1.00 92.81 105 THR A N 1
ATOM 814 C CA . THR A 1 105 ? -4.831 -2.093 11.147 1.00 92.81 105 THR A CA 1
ATOM 815 C C . THR A 1 105 ? -3.704 -1.828 10.153 1.00 92.81 105 THR A C 1
ATOM 817 O O . THR A 1 105 ? -3.157 -2.753 9.545 1.00 92.81 105 THR A O 1
ATOM 820 N N . VAL A 1 106 ? -3.294 -0.565 10.008 1.00 91.50 106 VAL A N 1
ATOM 821 C CA . VAL A 1 106 ? -2.113 -0.214 9.198 1.00 91.50 106 VAL A CA 1
ATOM 822 C C . VAL A 1 106 ? -0.867 -0.940 9.709 1.00 91.50 106 VAL A C 1
ATOM 824 O O . VAL A 1 106 ? -0.083 -1.461 8.910 1.00 91.50 106 VAL A O 1
ATOM 827 N N . ARG A 1 107 ? -0.705 -1.041 11.034 1.00 92.31 107 ARG A N 1
ATOM 828 C CA . ARG A 1 107 ? 0.399 -1.781 11.644 1.00 92.31 107 ARG A CA 1
ATOM 829 C C . ARG A 1 107 ? 0.385 -3.255 11.264 1.00 92.31 107 ARG A C 1
ATOM 831 O O . ARG A 1 107 ? 1.428 -3.763 10.869 1.00 92.31 107 ARG A O 1
ATOM 838 N N . ALA A 1 108 ? -0.774 -3.912 11.312 1.00 90.44 108 ALA A N 1
ATOM 839 C CA . ALA A 1 108 ? -0.897 -5.316 10.928 1.00 90.44 108 ALA A CA 1
ATOM 840 C C . ALA A 1 108 ? -0.450 -5.549 9.473 1.00 90.44 108 ALA A C 1
ATOM 842 O O . ALA A 1 108 ? 0.277 -6.501 9.184 1.00 90.44 108 ALA A O 1
ATOM 843 N N . VAL A 1 109 ? -0.791 -4.631 8.560 1.00 89.19 109 VAL A N 1
ATOM 844 C CA . VAL A 1 109 ? -0.323 -4.688 7.165 1.00 89.19 109 VAL A CA 1
ATOM 845 C C . VAL A 1 109 ? 1.193 -4.476 7.066 1.00 89.19 109 VAL A C 1
ATOM 847 O O . VAL A 1 109 ? 1.871 -5.222 6.354 1.00 89.19 109 VAL A O 1
ATOM 850 N N . LYS A 1 110 ? 1.753 -3.491 7.783 1.00 89.25 110 LYS A N 1
ATOM 851 C CA . LYS A 1 110 ? 3.208 -3.254 7.838 1.00 89.25 110 LYS A CA 1
ATOM 852 C C . LYS A 1 110 ? 3.950 -4.487 8.360 1.00 89.25 110 LYS A C 1
ATOM 854 O O . LYS A 1 110 ? 4.902 -4.938 7.723 1.00 89.25 110 LYS A O 1
ATOM 859 N N . ASP A 1 111 ? 3.491 -5.063 9.464 1.00 88.75 111 ASP A N 1
ATOM 860 C CA . ASP A 1 111 ? 4.094 -6.247 10.079 1.00 88.75 111 ASP A CA 1
ATOM 861 C C . ASP A 1 111 ? 4.036 -7.452 9.139 1.00 88.75 111 ASP A C 1
ATOM 863 O O . ASP A 1 111 ? 5.032 -8.159 8.981 1.00 88.75 111 ASP A O 1
ATOM 867 N N . LEU A 1 112 ? 2.923 -7.642 8.427 1.00 85.62 112 LEU A N 1
ATOM 868 C CA . LEU A 1 112 ? 2.802 -8.684 7.413 1.00 85.62 112 LEU A CA 1
ATOM 869 C C . LEU A 1 112 ? 3.831 -8.509 6.286 1.00 85.62 112 LEU A C 1
ATOM 871 O O . LEU A 1 112 ? 4.516 -9.466 5.909 1.00 85.62 112 LEU A O 1
ATOM 875 N N . LEU A 1 113 ? 3.962 -7.297 5.740 1.00 84.56 113 LEU A N 1
ATOM 876 C CA . LEU A 1 113 ? 4.942 -7.004 4.690 1.00 84.56 113 LEU A CA 1
ATOM 877 C C . LEU A 1 113 ? 6.374 -7.212 5.181 1.00 84.56 113 LEU A C 1
ATOM 879 O O . LEU A 1 113 ? 7.217 -7.722 4.436 1.00 84.56 113 LEU A O 1
ATOM 883 N N . HIS A 1 114 ? 6.649 -6.855 6.434 1.00 85.56 114 HIS A N 1
ATOM 884 C CA . HIS A 1 114 ? 7.938 -7.088 7.063 1.00 85.56 114 HIS A CA 1
ATOM 885 C C . HIS A 1 114 ? 8.223 -8.588 7.226 1.00 85.56 114 HIS A C 1
ATOM 887 O O . HIS A 1 114 ? 9.241 -9.072 6.727 1.00 85.56 114 HIS A O 1
ATOM 893 N N . ALA A 1 115 ? 7.297 -9.344 7.822 1.00 85.50 115 ALA A N 1
ATOM 894 C CA . ALA A 1 115 ? 7.422 -10.779 8.080 1.00 85.50 115 ALA A CA 1
ATOM 895 C C . ALA A 1 115 ? 7.602 -11.598 6.793 1.00 85.50 115 ALA A C 1
ATOM 897 O O . ALA A 1 115 ? 8.386 -12.544 6.744 1.00 85.50 115 ALA A O 1
ATOM 898 N N . LYS A 1 116 ? 6.922 -11.205 5.711 1.00 81.81 116 LYS A N 1
ATOM 899 C CA . LYS A 1 116 ? 7.047 -11.834 4.386 1.00 81.81 116 LYS A CA 1
ATOM 900 C C . LYS A 1 116 ? 8.237 -11.300 3.570 1.00 81.81 116 LYS A C 1
ATOM 902 O O . LYS A 1 116 ? 8.359 -11.637 2.388 1.00 81.81 116 LYS A O 1
ATOM 907 N N . LYS A 1 117 ? 9.096 -10.465 4.177 1.00 80.38 117 LYS A N 1
ATOM 908 C CA . LYS A 1 117 ? 10.264 -9.801 3.566 1.00 80.38 117 LYS A CA 1
ATOM 909 C C . LYS A 1 117 ? 9.928 -9.050 2.273 1.00 80.38 117 LYS A C 1
ATOM 911 O O . LYS A 1 117 ? 10.752 -8.942 1.374 1.00 80.38 117 LYS A O 1
ATOM 916 N N . ARG A 1 118 ? 8.709 -8.517 2.152 1.00 76.62 118 ARG A N 1
ATOM 917 C CA . ARG A 1 118 ? 8.220 -7.868 0.919 1.00 76.62 118 ARG A CA 1
ATOM 918 C C . ARG A 1 118 ? 8.757 -6.457 0.706 1.00 76.62 118 ARG A C 1
ATOM 920 O O . ARG A 1 118 ? 8.586 -5.904 -0.370 1.00 76.62 118 ARG A O 1
ATOM 927 N N . HIS A 1 119 ? 9.443 -5.910 1.703 1.00 75.25 119 HIS A N 1
ATOM 928 C CA . HIS A 1 119 ? 10.244 -4.697 1.572 1.00 75.25 119 HIS A CA 1
ATOM 929 C C . HIS A 1 119 ? 11.619 -4.948 0.934 1.00 75.25 119 HIS A C 1
ATOM 931 O O . HIS A 1 119 ? 12.274 -3.998 0.527 1.00 75.25 119 HIS A O 1
ATOM 937 N N . GLN A 1 120 ? 12.072 -6.207 0.866 1.00 71.00 120 GLN A N 1
ATOM 938 C CA . GLN A 1 120 ? 13.337 -6.592 0.240 1.00 71.00 120 GLN A CA 1
ATOM 939 C C . GLN A 1 120 ? 13.034 -7.001 -1.194 1.00 71.00 120 GLN A C 1
ATOM 941 O O . GLN A 1 120 ? 12.776 -8.171 -1.478 1.00 71.00 120 GLN A O 1
ATOM 946 N N . TYR A 1 121 ? 12.974 -6.020 -2.088 1.00 66.38 121 TYR A N 1
ATOM 947 C CA . TYR A 1 121 ? 12.636 -6.270 -3.479 1.00 66.38 121 TYR A CA 1
ATOM 948 C C . TYR A 1 121 ? 13.826 -6.023 -4.405 1.00 66.38 121 TYR A C 1
ATOM 950 O O . TYR A 1 121 ? 14.495 -4.994 -4.308 1.00 66.38 121 TYR A O 1
ATOM 958 N N . THR A 1 122 ? 14.045 -6.962 -5.332 1.00 60.56 122 THR A N 1
ATOM 959 C CA . THR A 1 122 ? 14.983 -6.797 -6.442 1.00 60.56 122 THR A CA 1
ATOM 960 C C . THR A 1 122 ? 14.209 -6.607 -7.740 1.00 60.56 122 THR A C 1
ATOM 962 O O . THR A 1 122 ? 13.538 -7.542 -8.166 1.00 60.56 122 THR A O 1
ATOM 965 N N . MET A 1 123 ? 14.306 -5.443 -8.393 1.00 57.53 123 MET A N 1
ATOM 966 C CA . MET A 1 123 ? 13.698 -5.201 -9.708 1.00 57.53 123 MET A CA 1
ATOM 967 C C . MET A 1 123 ? 14.197 -6.216 -10.737 1.00 57.53 123 MET A C 1
ATOM 969 O O . MET A 1 123 ? 15.293 -6.103 -11.277 1.00 57.53 123 MET A O 1
ATOM 973 N N . THR A 1 124 ? 13.376 -7.235 -10.996 1.00 57.41 124 THR A N 1
ATOM 974 C CA . THR A 1 124 ? 13.557 -8.137 -12.131 1.00 57.41 124 THR A CA 1
ATOM 975 C C . THR A 1 124 ? 13.109 -7.462 -13.426 1.00 57.41 124 THR A C 1
ATOM 977 O O . THR A 1 124 ? 12.246 -6.580 -13.428 1.00 57.41 124 THR A O 1
ATOM 980 N N . ILE A 1 125 ? 13.684 -7.912 -14.543 1.00 54.12 125 ILE A N 1
ATOM 981 C CA . ILE A 1 125 ? 13.424 -7.377 -15.888 1.00 54.12 125 ILE A CA 1
ATOM 982 C C . ILE A 1 125 ? 11.960 -7.552 -16.342 1.00 54.12 125 ILE A C 1
ATOM 984 O O . ILE A 1 125 ? 11.527 -6.890 -17.278 1.00 54.12 125 ILE A O 1
ATOM 988 N N . ASN A 1 126 ? 11.187 -8.395 -15.645 1.00 55.12 126 ASN A N 1
ATOM 989 C CA . ASN A 1 126 ? 9.809 -8.756 -15.990 1.00 55.12 126 ASN A CA 1
ATOM 990 C C . ASN A 1 126 ? 8.741 -8.016 -15.165 1.00 55.12 126 ASN A C 1
ATOM 992 O O . ASN A 1 126 ? 7.573 -8.387 -15.205 1.00 55.12 126 ASN A O 1
ATOM 996 N N . GLY A 1 127 ? 9.114 -6.961 -14.437 1.00 54.53 127 GLY A N 1
ATOM 997 C CA . GLY A 1 127 ? 8.152 -6.133 -13.710 1.00 54.53 127 GLY A CA 1
ATOM 998 C C . GLY A 1 127 ? 7.961 -6.594 -12.268 1.00 54.53 127 GLY A C 1
ATOM 999 O O . GLY A 1 127 ? 7.440 -7.663 -11.967 1.00 54.53 127 GLY A O 1
ATOM 1000 N N . GLY A 1 128 ? 8.410 -5.750 -11.347 1.00 54.78 128 GLY A N 1
ATOM 1001 C CA . GLY A 1 128 ? 8.527 -6.120 -9.946 1.00 54.78 128 GLY A CA 1
ATOM 1002 C C . GLY A 1 128 ? 7.410 -5.740 -9.013 1.00 54.78 128 GLY A C 1
ATOM 1003 O O . GLY A 1 128 ? 7.114 -6.422 -8.032 1.00 54.78 128 GLY A O 1
ATOM 1004 N N . CYS A 1 129 ? 6.741 -4.666 -9.381 1.00 59.41 129 CYS A N 1
ATOM 1005 C CA . CYS A 1 129 ? 5.615 -4.101 -8.678 1.00 59.41 129 CYS A CA 1
ATOM 1006 C C . CYS A 1 129 ? 4.317 -4.915 -8.885 1.00 59.41 129 CYS A C 1
ATOM 1008 O O . CYS A 1 129 ? 3.230 -4.406 -8.656 1.00 59.41 129 CYS A O 1
ATOM 1010 N N . GLN A 1 130 ? 4.380 -6.187 -9.273 1.00 60.59 130 GLN A N 1
ATOM 1011 C CA . GLN A 1 130 ? 3.208 -7.074 -9.343 1.00 60.59 130 GLN A CA 1
ATOM 1012 C C . GLN A 1 130 ? 3.213 -8.109 -8.206 1.00 60.59 130 GLN A C 1
ATOM 1014 O O . GLN A 1 130 ? 2.165 -8.525 -7.719 1.00 60.59 130 GLN A O 1
ATOM 1019 N N . TRP A 1 131 ? 4.396 -8.478 -7.708 1.00 59.28 131 TRP A N 1
ATOM 1020 C CA . TRP A 1 131 ? 4.564 -9.630 -6.816 1.00 59.28 131 TRP A CA 1
ATOM 1021 C C . TRP A 1 131 ? 4.090 -9.383 -5.368 1.00 59.28 131 TRP A C 1
ATOM 1023 O O . TRP A 1 131 ? 3.577 -10.275 -4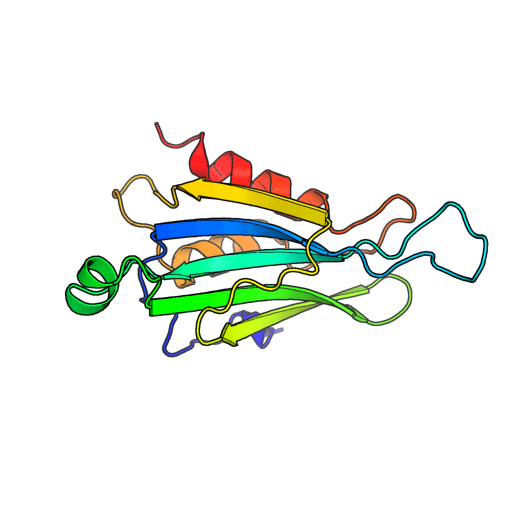.698 1.00 59.28 131 TRP A O 1
ATOM 1033 N N . TRP A 1 132 ? 4.198 -8.145 -4.887 1.00 62.72 132 TRP A N 1
ATOM 1034 C CA . TRP A 1 132 ? 3.644 -7.664 -3.612 1.00 62.72 132 TRP A CA 1
ATOM 1035 C C . TRP A 1 132 ? 2.107 -7.574 -3.562 1.00 62.72 132 TRP A C 1
ATOM 1037 O O . TRP A 1 132 ? 1.524 -7.832 -2.510 1.00 62.72 132 TRP A O 1
ATOM 1047 N N . VAL A 1 133 ? 1.438 -7.282 -4.681 1.00 61.28 133 VAL A N 1
ATOM 1048 C CA . VAL A 1 133 ? -0.033 -7.186 -4.754 1.00 61.28 133 VAL A CA 1
ATOM 1049 C C . VAL A 1 133 ? -0.691 -8.531 -4.477 1.00 61.28 133 VAL A C 1
ATOM 1051 O O . VAL A 1 133 ? -1.689 -8.597 -3.761 1.00 61.28 133 VAL A O 1
ATOM 1054 N N . TYR A 1 134 ? -0.084 -9.610 -4.974 1.00 61.03 134 TYR A N 1
ATOM 1055 C CA . TYR A 1 134 ? -0.565 -10.970 -4.752 1.00 61.03 134 TYR A CA 1
ATOM 1056 C C . TYR A 1 134 ? -0.670 -11.320 -3.258 1.00 61.03 134 TYR A C 1
ATOM 1058 O O . TYR A 1 134 ? -1.582 -12.025 -2.844 1.00 61.03 134 TYR A O 1
ATOM 1066 N N . VAL A 1 135 ? 0.222 -10.780 -2.421 1.00 61.88 135 VAL A N 1
ATOM 1067 C CA . VAL A 1 135 ? 0.240 -11.046 -0.972 1.00 61.88 135 VAL A CA 1
ATOM 1068 C C . VAL A 1 135 ? -0.929 -10.370 -0.266 1.00 61.88 135 VAL A C 1
ATOM 1070 O O . VAL A 1 135 ? -1.548 -10.980 0.598 1.00 61.88 135 VAL A O 1
ATOM 1073 N N . LEU A 1 136 ? -1.245 -9.129 -0.639 1.00 60.31 136 LEU A N 1
ATOM 1074 C CA . LEU A 1 136 ? -2.374 -8.401 -0.058 1.00 60.31 136 LEU A CA 1
ATOM 1075 C C . LEU A 1 136 ? -3.711 -8.984 -0.513 1.00 60.31 136 LEU A C 1
ATOM 1077 O O . LEU A 1 136 ? -4.636 -9.085 0.288 1.00 60.31 136 LEU A O 1
ATOM 1081 N N . HIS A 1 137 ? -3.782 -9.439 -1.765 1.00 57.34 137 HIS A N 1
ATOM 1082 C CA . HIS A 1 137 ? -4.937 -10.174 -2.265 1.00 57.34 137 HIS A CA 1
ATOM 1083 C C . HIS A 1 137 ? -5.180 -11.461 -1.460 1.00 57.34 137 HIS A C 1
ATOM 1085 O O . HIS A 1 137 ? -6.298 -11.703 -1.011 1.00 57.34 137 HIS A O 1
ATOM 1091 N N . TYR A 1 138 ? -4.130 -12.243 -1.188 1.00 52.00 138 TYR A N 1
ATOM 1092 C CA . TYR A 1 138 ? -4.253 -13.505 -0.450 1.00 52.00 138 TYR A CA 1
ATOM 1093 C C . TYR A 1 138 ? -4.748 -13.318 0.993 1.00 52.00 138 TYR A C 1
ATOM 1095 O O . TYR A 1 138 ? -5.493 -14.149 1.506 1.00 52.00 138 TYR A O 1
ATOM 1103 N N . VAL A 1 139 ? -4.388 -12.209 1.644 1.00 52.59 139 VAL A N 1
ATOM 1104 C CA . VAL A 1 139 ? -4.804 -11.908 3.029 1.00 52.59 139 VAL A CA 1
ATOM 1105 C C . VAL A 1 139 ? -6.291 -11.582 3.113 1.00 52.59 139 VAL A C 1
ATOM 1107 O O . VAL A 1 139 ? -6.930 -11.951 4.088 1.00 52.59 139 VAL A O 1
ATOM 1110 N N . SER A 1 140 ? -6.863 -10.988 2.062 1.00 50.41 140 SER A N 1
ATOM 1111 C CA . SER A 1 140 ? -8.313 -10.775 1.976 1.00 50.41 140 SER A CA 1
ATOM 1112 C C . SER A 1 140 ? -9.122 -12.061 1.738 1.00 50.41 140 SER A C 1
ATOM 1114 O O . SER A 1 140 ? -10.344 -12.020 1.833 1.00 50.41 140 SER A O 1
ATOM 1116 N N . GLN A 1 141 ? -8.468 -13.191 1.424 1.00 47.22 141 GLN A N 1
ATOM 1117 C CA . GLN A 1 141 ? -9.144 -14.433 1.018 1.00 47.22 141 GLN A CA 1
ATOM 1118 C C . GLN A 1 141 ? -8.831 -15.676 1.866 1.00 47.22 141 GLN A C 1
ATOM 1120 O O . GLN A 1 141 ? -9.587 -16.636 1.796 1.00 47.22 141 GLN A O 1
ATOM 1125 N N . THR A 1 142 ? -7.752 -15.706 2.658 1.00 42.31 142 THR A N 1
ATOM 1126 C CA . THR A 1 142 ? -7.305 -16.938 3.358 1.00 42.31 142 THR A CA 1
ATOM 1127 C C . THR A 1 142 ? -7.470 -16.941 4.874 1.00 42.31 142 THR A C 1
ATOM 1129 O O . THR A 1 142 ? -6.793 -17.694 5.567 1.00 42.31 142 THR A O 1
ATOM 1132 N N . GLN A 1 143 ? -8.391 -16.137 5.403 1.00 42.59 143 GLN A N 1
ATOM 1133 C CA . GLN A 1 143 ? -8.797 -16.223 6.813 1.00 42.59 143 GLN A CA 1
ATOM 1134 C C . GLN A 1 143 ? -10.323 -16.298 6.993 1.00 42.59 143 GLN A C 1
ATOM 1136 O O . GLN A 1 143 ? -10.831 -15.867 8.024 1.00 42.59 143 GLN A O 1
ATOM 1141 N N . ALA A 1 144 ? -11.029 -16.839 5.991 1.00 36.12 144 ALA A N 1
ATOM 1142 C CA . ALA A 1 144 ? -12.418 -17.290 6.105 1.00 36.12 144 ALA A CA 1
ATOM 1143 C C . ALA A 1 144 ? -12.470 -18.791 6.419 1.00 36.12 144 ALA A C 1
ATOM 1145 O O . ALA A 1 144 ? -11.593 -19.519 5.894 1.00 36.12 144 ALA A O 1
#

Nearest PDB structures (foldseek):
  5xy3-assembly1_B  TM=1.565E-01  e=1.640E+00  Trichomonas vaginalis
  4adx-assembly1_B  TM=1.664E-01  e=2.165E+00  Methanothermobacter thermautotrophicus str. Delta H
  4v8p-assembly2_CB  TM=1.571E-01  e=5.264E+00  Tetrahymena thermophila
  7ls1-assembly1_E2  TM=1.538E-01  e=4.456E+00  Mus musculus